Protein AF-A0A0B4VBT0-F1 (afdb_monomer)

Foldseek 3Di:
DVPQLVVLVVVVVVCVVVDPDDPVLNVQLVVLVCQLVVLCVCCVVVVDPVVRSVVSNVVSVVSNVCSVVPD

Radius of gyration: 13.42 Å; Cα contacts (8 Å, |Δi|>4): 60; chains: 1; bounding box: 26×15×40 Å

InterPro domains:
  IPR001425 Archaeal/bacterial/fungal rhodopsins [PF01036] (1-70)

Organism: NCBI:txid358574

Solvent-accessible surface area (backbone atoms only — not comparable to full-atom values): 3846 Å² total; per-residue (Å²): 131,68,61,64,60,50,51,54,51,52,53,50,54,56,46,51,73,78,42,96,62,63,71,67,55,58,56,51,47,50,51,20,49,50,46,21,51,52,25,41,49,33,16,74,72,62,76,39,57,49,71,56,13,46,53,47,18,51,51,18,49,53,50,37,53,48,49,71,79,76,104

Sequence (71 aa):
LLTVPLQMIEFYLILAAVTAVSAGVFYRLLVGTLVMLVAGYAGEAGIINAALGFVIGMAGWIYILYEIFSG

Structure (mmCIF, N/CA/C/O backbone):
data_AF-A0A0B4VBT0-F1
#
_entry.id   AF-A0A0B4VBT0-F1
#
loop_
_atom_site.group_PDB
_atom_site.id
_atom_site.type_symbol
_atom_site.label_atom_id
_atom_site.label_alt_id
_atom_site.label_comp_id
_atom_site.label_asym_id
_atom_site.label_entity_id
_atom_site.label_seq_id
_atom_site.pdbx_PDB_ins_code
_atom_site.Cartn_x
_atom_site.Cartn_y
_atom_site.Cartn_z
_atom_site.occupancy
_atom_site.B_iso_or_equiv
_atom_site.auth_seq_id
_atom_site.auth_comp_id
_atom_site.auth_asym_id
_atom_site.auth_atom_id
_atom_site.pdbx_PDB_model_num
ATOM 1 N N . LEU A 1 1 ? 11.226 -2.073 0.715 1.00 59.84 1 LEU A N 1
ATOM 2 C CA . LEU A 1 1 ? 10.065 -2.858 0.229 1.00 59.84 1 LEU A CA 1
ATOM 3 C C . LEU A 1 1 ? 9.197 -3.421 1.363 1.00 59.84 1 LEU A C 1
ATOM 5 O O . LEU A 1 1 ? 7.988 -3.365 1.223 1.00 59.84 1 LEU A O 1
ATOM 9 N N . LEU A 1 2 ? 9.756 -3.912 2.484 1.00 64.31 2 LEU A N 1
ATOM 10 C CA . LEU A 1 2 ? 8.958 -4.527 3.571 1.00 64.31 2 LEU A CA 1
ATOM 11 C C . LEU A 1 2 ? 8.493 -3.577 4.689 1.00 64.31 2 LEU A C 1
ATOM 13 O O . LEU A 1 2 ? 7.595 -3.927 5.448 1.00 64.31 2 LEU A O 1
ATOM 17 N N . THR A 1 3 ? 9.076 -2.384 4.797 1.00 84.75 3 THR A N 1
ATOM 18 C CA . THR A 1 3 ? 8.752 -1.438 5.876 1.00 84.75 3 THR A CA 1
ATOM 19 C C . THR A 1 3 ? 7.341 -0.873 5.750 1.00 84.75 3 THR A C 1
ATOM 21 O O . THR A 1 3 ? 6.658 -0.753 6.755 1.00 84.75 3 THR A O 1
ATOM 24 N N . VAL A 1 4 ? 6.873 -0.598 4.529 1.00 80.31 4 VAL A N 1
ATOM 25 C CA . VAL A 1 4 ? 5.539 -0.019 4.295 1.00 80.31 4 VAL A CA 1
ATOM 26 C C . VAL A 1 4 ? 4.411 -0.999 4.661 1.00 80.31 4 VAL A C 1
ATOM 28 O O . VAL A 1 4 ? 3.533 -0.604 5.421 1.00 80.31 4 VAL A O 1
ATOM 31 N N . PRO A 1 5 ? 4.421 -2.279 4.231 1.00 76.19 5 PRO A N 1
ATOM 32 C CA . PRO A 1 5 ? 3.429 -3.251 4.695 1.00 76.19 5 PRO A CA 1
ATOM 33 C C . PRO A 1 5 ? 3.441 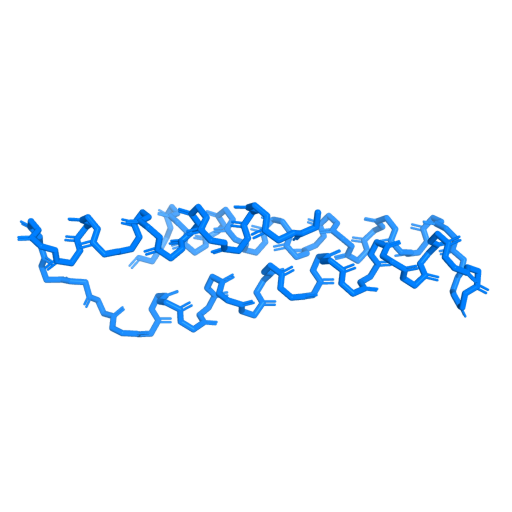-3.435 6.213 1.00 76.19 5 PRO A C 1
ATOM 35 O O . PRO A 1 5 ? 2.382 -3.452 6.832 1.00 76.19 5 PRO A O 1
ATOM 38 N N . LEU A 1 6 ? 4.628 -3.527 6.821 1.00 85.06 6 LEU A N 1
ATOM 39 C CA . LEU A 1 6 ? 4.750 -3.705 8.266 1.00 85.06 6 LEU A CA 1
ATOM 40 C C . LEU A 1 6 ? 4.192 -2.496 9.036 1.00 85.06 6 LEU A C 1
ATOM 42 O O . LEU A 1 6 ? 3.405 -2.686 9.955 1.00 85.06 6 LEU A O 1
ATOM 46 N N . GLN A 1 7 ? 4.494 -1.270 8.597 1.00 84.38 7 GLN A N 1
ATOM 47 C CA . GLN A 1 7 ? 3.965 -0.031 9.183 1.00 84.38 7 GLN A CA 1
ATOM 48 C C . GLN A 1 7 ? 2.431 0.041 9.129 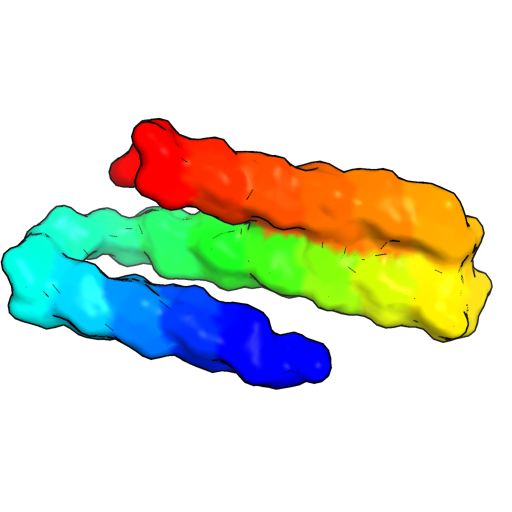1.00 84.38 7 GLN A C 1
ATOM 50 O O . GLN A 1 7 ? 1.798 0.491 10.082 1.00 84.38 7 GLN A O 1
ATOM 55 N N . MET A 1 8 ? 1.813 -0.428 8.039 1.00 81.19 8 MET A N 1
ATOM 56 C CA . MET A 1 8 ? 0.349 -0.458 7.922 1.00 81.19 8 MET A CA 1
ATOM 57 C C . MET A 1 8 ? -0.287 -1.496 8.857 1.00 81.19 8 MET A C 1
ATOM 59 O O . MET A 1 8 ? -1.342 -1.237 9.437 1.00 81.19 8 MET A O 1
ATOM 63 N N . ILE A 1 9 ? 0.359 -2.653 9.040 1.00 81.00 9 ILE A N 1
ATOM 64 C CA . ILE A 1 9 ? -0.076 -3.680 9.999 1.00 81.00 9 ILE A CA 1
ATOM 65 C C . ILE A 1 9 ? 0.055 -3.156 11.433 1.00 81.00 9 ILE A C 1
ATOM 67 O O . ILE A 1 9 ? -0.879 -3.292 12.220 1.00 81.00 9 ILE A O 1
ATOM 71 N N . GLU A 1 10 ? 1.180 -2.525 11.766 1.00 87.19 10 GLU A N 1
ATOM 72 C CA . GLU A 1 10 ? 1.413 -1.909 13.076 1.00 87.19 10 GLU A CA 1
ATOM 73 C C . GLU A 1 10 ? 0.354 -0.843 13.390 1.00 87.19 10 GLU A C 1
ATOM 75 O O . GLU A 1 10 ? -0.237 -0.862 14.469 1.00 87.19 10 GLU A O 1
ATOM 80 N N . PHE A 1 11 ? 0.037 0.031 12.430 1.00 81.69 11 PHE A N 1
ATOM 81 C CA . PHE A 1 11 ? -1.019 1.031 12.584 1.00 81.69 11 PHE A CA 1
ATOM 82 C C . PHE A 1 11 ? -2.401 0.400 12.820 1.00 81.69 11 PHE A C 1
ATOM 84 O O . PHE A 1 11 ? -3.125 0.823 13.723 1.00 81.69 11 PHE A O 1
ATOM 91 N N . TYR A 1 12 ? -2.7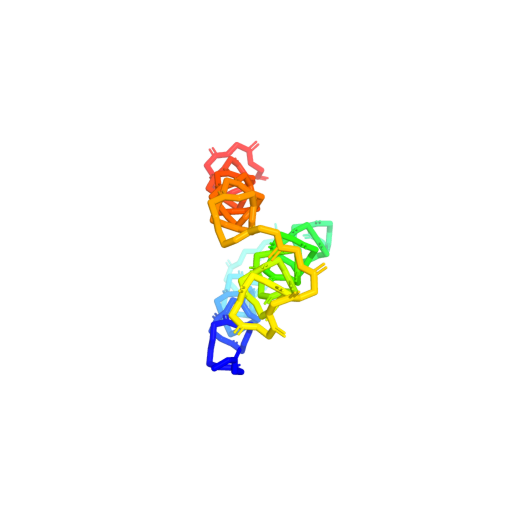54 -0.650 12.066 1.00 81.31 12 TYR A N 1
ATOM 92 C CA . TYR A 1 12 ? -4.004 -1.387 12.273 1.00 81.31 12 TYR A CA 1
ATOM 93 C C . TYR A 1 12 ? -4.078 -2.019 13.668 1.00 81.31 12 TYR A C 1
ATOM 95 O O . TYR A 1 12 ? -5.115 -1.929 14.319 1.00 81.31 12 TYR A O 1
ATOM 103 N N . LEU A 1 13 ? -2.992 -2.630 14.151 1.00 82.25 13 LEU A N 1
ATOM 104 C CA . LEU A 1 13 ? -2.954 -3.250 15.479 1.00 82.25 13 LEU A CA 1
ATOM 105 C C . LEU A 1 13 ? -3.110 -2.218 16.602 1.00 82.25 13 LEU A C 1
ATOM 107 O O . LEU A 1 13 ? -3.806 -2.490 17.579 1.00 82.25 13 LEU A O 1
ATOM 111 N N . ILE A 1 14 ? -2.521 -1.027 16.450 1.00 87.56 14 ILE A N 1
ATOM 112 C CA . ILE A 1 14 ? -2.712 0.081 17.395 1.00 87.56 14 ILE A CA 1
ATOM 113 C C . ILE A 1 14 ? -4.176 0.529 17.394 1.00 87.56 14 ILE A C 1
ATOM 115 O O . ILE A 1 14 ? -4.772 0.629 18.464 1.00 87.56 14 ILE A O 1
ATOM 119 N N . LEU A 1 15 ? -4.778 0.752 16.219 1.00 79.31 15 LEU A N 1
ATOM 120 C CA . LEU A 1 15 ? -6.186 1.146 16.118 1.00 79.31 15 LEU A CA 1
ATOM 121 C C . LEU A 1 15 ? -7.126 0.078 16.689 1.00 79.31 15 LEU A C 1
ATOM 123 O O . LEU A 1 15 ? -8.021 0.412 17.458 1.00 79.31 15 LEU A O 1
ATOM 127 N N . ALA A 1 16 ? -6.899 -1.198 16.378 1.00 80.06 16 ALA A N 1
ATOM 128 C CA . ALA A 1 16 ? -7.702 -2.311 16.879 1.00 80.06 16 ALA A CA 1
ATOM 129 C C . ALA A 1 16 ? -7.632 -2.465 18.409 1.00 80.06 16 ALA A C 1
ATOM 131 O O . ALA A 1 16 ? -8.559 -3.000 19.013 1.00 80.06 16 ALA A O 1
ATOM 132 N N . ALA A 1 17 ? -6.554 -1.996 19.045 1.00 84.12 17 ALA A N 1
ATOM 133 C CA . ALA A 1 17 ? -6.423 -1.997 20.499 1.00 84.12 17 ALA A CA 1
ATOM 134 C C . ALA A 1 17 ? -7.228 -0.876 21.182 1.00 84.12 17 ALA A C 1
ATOM 136 O O . ALA A 1 17 ? -7.626 -1.034 22.336 1.00 84.12 17 ALA A O 1
ATOM 137 N N . VAL A 1 18 ? -7.465 0.251 20.497 1.00 85.44 18 VAL A N 1
ATOM 138 C CA . VAL A 1 18 ? -8.149 1.431 21.068 1.00 85.44 18 VAL A CA 1
ATOM 139 C C . VAL A 1 18 ? -9.583 1.622 20.572 1.00 85.44 18 VAL A C 1
ATOM 141 O O . VAL A 1 18 ? -10.356 2.322 21.221 1.00 85.44 18 VAL A O 1
ATOM 144 N N . THR A 1 19 ? -9.966 1.013 19.448 1.00 75.88 19 THR A N 1
ATOM 145 C CA . THR A 1 19 ? -11.319 1.092 18.887 1.00 75.88 19 THR A CA 1
ATOM 146 C C . THR A 1 19 ? -11.711 -0.198 18.161 1.00 75.88 19 THR A C 1
ATOM 148 O O . THR A 1 19 ? -10.866 -1.002 17.771 1.00 75.88 19 THR A O 1
ATOM 151 N N . ALA A 1 20 ? -13.015 -0.410 17.970 1.00 70.56 20 ALA A N 1
ATOM 152 C CA . ALA A 1 20 ? -13.524 -1.526 17.183 1.00 70.56 20 ALA A CA 1
ATOM 153 C C . ALA A 1 20 ? -13.305 -1.242 15.689 1.00 70.56 20 ALA A C 1
ATOM 155 O O . ALA A 1 20 ? -14.085 -0.533 15.057 1.00 70.56 20 ALA A O 1
ATOM 156 N N . VAL A 1 21 ? -12.231 -1.797 15.128 1.00 70.44 21 VAL A N 1
ATOM 157 C CA . VAL A 1 21 ? -11.922 -1.697 13.697 1.00 70.44 21 VAL A CA 1
ATOM 158 C C . VAL A 1 21 ? -12.431 -2.943 12.978 1.00 70.44 21 VAL A C 1
ATOM 160 O O . VAL A 1 21 ? -12.245 -4.069 13.440 1.00 70.44 21 VAL A O 1
ATOM 163 N N . SER A 1 22 ? -13.064 -2.759 11.819 1.00 76.94 22 SER 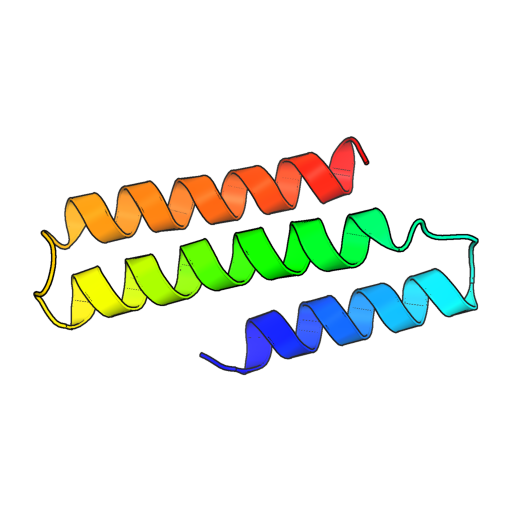A N 1
ATOM 164 C CA . SE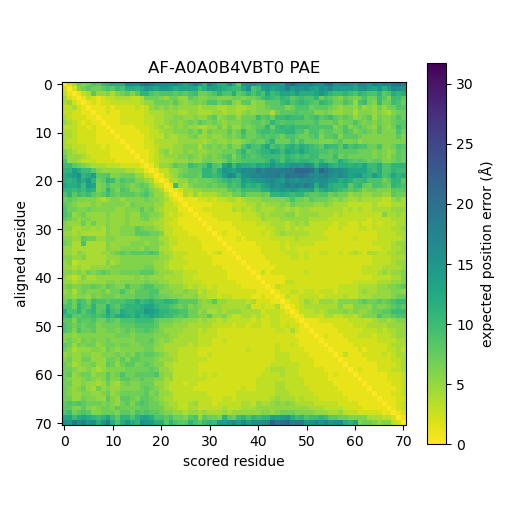R A 1 22 ? -13.454 -3.874 10.956 1.00 76.94 22 SER A CA 1
ATOM 165 C C . SER A 1 22 ? -12.217 -4.591 10.409 1.00 76.94 22 SER A C 1
ATOM 167 O O . SER A 1 22 ? -11.347 -3.964 9.800 1.00 76.94 22 SER A O 1
ATOM 169 N N . ALA A 1 23 ? -12.191 -5.925 10.511 1.00 73.88 23 ALA A N 1
ATOM 170 C CA . ALA A 1 23 ? -11.166 -6.756 9.871 1.00 73.88 23 ALA A CA 1
ATOM 171 C C . ALA A 1 23 ? -11.091 -6.533 8.346 1.00 73.88 23 ALA A C 1
ATOM 173 O O . ALA A 1 23 ? -10.063 -6.790 7.724 1.00 73.88 23 ALA A O 1
ATOM 174 N N . GLY A 1 24 ? -12.157 -6.005 7.733 1.00 78.25 24 GLY A N 1
ATOM 175 C CA . GLY A 1 24 ? -12.177 -5.641 6.320 1.00 78.25 24 GLY A CA 1
ATOM 176 C C . GLY A 1 24 ? -11.244 -4.481 5.959 1.00 78.25 24 GLY A C 1
ATOM 177 O O . GLY A 1 24 ? -10.825 -4.406 4.808 1.00 78.25 24 GLY A O 1
ATOM 178 N N . VAL A 1 25 ? -10.895 -3.596 6.898 1.00 79.06 25 VAL A N 1
ATOM 179 C CA . VAL A 1 25 ? -9.942 -2.495 6.654 1.00 79.06 25 VAL A CA 1
ATOM 180 C C . VAL A 1 25 ? -8.528 -3.053 6.487 1.00 79.06 25 VAL A C 1
ATOM 182 O O . VAL A 1 25 ? -7.823 -2.680 5.553 1.00 79.06 25 VAL A O 1
ATOM 185 N N . PHE A 1 26 ? -8.145 -4.037 7.307 1.00 79.06 26 PHE A N 1
ATOM 186 C CA . PHE A 1 26 ? -6.840 -4.699 7.219 1.00 79.06 26 PHE A CA 1
ATOM 187 C C . PHE A 1 26 ? -6.569 -5.272 5.822 1.00 79.06 26 PHE A C 1
ATOM 189 O O . PHE A 1 26 ? -5.545 -4.976 5.207 1.00 79.06 26 PHE A O 1
ATOM 196 N N . TYR A 1 27 ? -7.507 -6.060 5.291 1.00 78.25 27 TYR A N 1
ATOM 197 C CA . TYR A 1 27 ? -7.339 -6.687 3.979 1.00 78.25 27 TYR A CA 1
ATOM 198 C C . TYR A 1 27 ? -7.315 -5.669 2.840 1.00 78.25 27 TYR A C 1
ATOM 200 O O . TYR A 1 27 ? -6.580 -5.856 1.872 1.00 78.25 27 TYR A O 1
ATOM 208 N N . ARG A 1 28 ? -8.073 -4.575 2.953 1.00 83.75 28 ARG A N 1
ATOM 209 C CA . ARG A 1 28 ? -8.089 -3.519 1.936 1.00 83.75 28 ARG A CA 1
ATOM 210 C C . ARG A 1 28 ? -6.765 -2.749 1.911 1.00 83.75 28 ARG A C 1
ATOM 212 O O . ARG A 1 28 ? -6.189 -2.583 0.838 1.00 83.75 28 ARG A O 1
ATOM 219 N N . LEU A 1 29 ? -6.197 -2.424 3.073 1.00 82.81 29 LEU A N 1
ATOM 220 C CA . LEU A 1 29 ? -4.855 -1.832 3.172 1.00 82.81 29 LEU A CA 1
ATOM 221 C C . LEU A 1 29 ? -3.756 -2.787 2.662 1.00 82.81 29 LEU A C 1
ATOM 223 O O . LEU A 1 29 ? -2.839 -2.366 1.950 1.00 82.81 29 LEU A O 1
ATOM 227 N N . LEU A 1 30 ? -3.866 -4.085 2.961 1.00 85.06 30 LEU A N 1
ATOM 228 C CA . LEU A 1 30 ? -2.930 -5.108 2.484 1.00 85.06 30 LEU A CA 1
ATOM 229 C C . LEU A 1 30 ? -2.938 -5.226 0.951 1.00 85.06 30 LEU A C 1
ATOM 231 O O . LEU A 1 30 ? -1.884 -5.242 0.321 1.00 85.06 30 LEU A O 1
ATOM 235 N N . VAL A 1 31 ? -4.118 -5.269 0.332 1.00 87.62 31 VAL A N 1
ATOM 236 C CA . VAL A 1 31 ? -4.240 -5.352 -1.131 1.00 87.62 31 VAL A CA 1
ATOM 237 C C . VAL A 1 31 ? -3.677 -4.099 -1.801 1.00 87.62 31 VAL A C 1
ATOM 239 O O . VAL A 1 31 ? -2.905 -4.220 -2.750 1.00 87.62 31 VAL A O 1
ATOM 242 N N . GLY A 1 32 ? -3.994 -2.905 -1.289 1.00 88.06 32 GLY A N 1
ATOM 243 C CA . GLY A 1 32 ? -3.472 -1.653 -1.843 1.00 88.06 32 GLY A CA 1
ATOM 244 C C . GLY A 1 32 ? -1.941 -1.590 -1.820 1.00 88.06 32 GLY A C 1
ATOM 245 O O . GLY A 1 32 ? -1.310 -1.245 -2.820 1.00 88.06 32 GLY A O 1
ATOM 246 N N . THR A 1 33 ? -1.329 -1.993 -0.701 1.00 87.19 33 THR A N 1
ATOM 247 C CA . THR A 1 33 ? 0.137 -2.006 -0.557 1.00 87.19 33 THR A CA 1
ATOM 248 C C . THR A 1 33 ? 0.803 -3.055 -1.442 1.00 87.19 33 THR A C 1
ATOM 250 O O . THR A 1 33 ? 1.837 -2.767 -2.045 1.00 87.19 33 THR A O 1
ATOM 253 N N . LEU A 1 34 ? 0.208 -4.242 -1.594 1.00 89.38 34 LEU A N 1
ATOM 254 C CA . LEU A 1 34 ? 0.703 -5.265 -2.517 1.00 89.38 34 LEU A CA 1
ATOM 255 C C . LEU A 1 34 ? 0.653 -4.795 -3.972 1.00 89.38 34 LEU A C 1
ATOM 257 O O . LEU A 1 34 ? 1.651 -4.920 -4.677 1.00 89.38 34 LEU A O 1
ATOM 261 N N . VAL A 1 35 ? -0.468 -4.214 -4.411 1.00 90.81 35 VAL A N 1
ATOM 262 C CA . VAL A 1 35 ? -0.606 -3.664 -5.770 1.00 90.81 35 VAL A CA 1
ATOM 263 C C . VAL A 1 35 ? 0.451 -2.593 -6.024 1.00 90.81 35 VAL A C 1
ATOM 265 O O . VAL A 1 35 ? 1.118 -2.625 -7.056 1.00 90.81 35 VAL A O 1
ATOM 268 N N . MET A 1 36 ? 0.663 -1.695 -5.060 1.00 90.44 36 MET A N 1
ATOM 269 C CA . MET A 1 36 ? 1.659 -0.634 -5.174 1.00 90.44 36 MET A CA 1
ATOM 270 C C . MET A 1 36 ? 3.086 -1.182 -5.317 1.00 90.44 36 MET A C 1
ATOM 272 O O . MET A 1 36 ? 3.835 -0.750 -6.193 1.00 90.44 36 MET A O 1
ATOM 276 N N . LEU A 1 37 ? 3.462 -2.154 -4.483 1.00 90.00 37 LEU A N 1
ATOM 277 C CA . LEU A 1 37 ? 4.813 -2.716 -4.477 1.00 90.00 37 LEU A CA 1
ATOM 278 C C . LEU A 1 37 ? 5.086 -3.603 -5.690 1.00 90.00 37 LEU A C 1
ATOM 280 O O . LEU A 1 37 ? 6.158 -3.506 -6.280 1.00 90.00 37 LEU A O 1
ATOM 284 N N . VAL A 1 38 ? 4.129 -4.449 -6.076 1.00 90.88 38 VAL A N 1
ATOM 285 C CA . VAL A 1 38 ? 4.276 -5.336 -7.237 1.00 90.88 38 VAL A CA 1
ATOM 286 C C . VAL A 1 38 ? 4.340 -4.519 -8.525 1.00 90.88 38 VAL A C 1
ATOM 288 O O . VAL A 1 38 ? 5.166 -4.815 -9.382 1.00 90.88 38 VAL A O 1
ATOM 291 N N . ALA A 1 39 ? 3.533 -3.462 -8.651 1.00 91.25 39 ALA A N 1
ATOM 292 C CA . ALA A 1 39 ? 3.572 -2.578 -9.812 1.00 91.25 39 ALA A CA 1
ATOM 293 C C . ALA A 1 39 ? 4.875 -1.772 -9.904 1.00 91.25 39 ALA A C 1
ATOM 295 O O . ALA A 1 39 ? 5.469 -1.700 -10.981 1.00 91.25 39 ALA A O 1
ATOM 296 N N . GLY A 1 40 ? 5.346 -1.215 -8.781 1.00 88.25 40 GLY A N 1
ATOM 297 C CA . GLY A 1 40 ? 6.634 -0.519 -8.718 1.00 88.25 40 GLY A CA 1
ATOM 298 C C . GLY A 1 40 ? 7.793 -1.447 -9.078 1.00 88.25 40 GLY A C 1
ATOM 299 O O . GLY A 1 40 ? 8.578 -1.138 -9.970 1.00 88.25 40 GLY A O 1
ATOM 300 N N . TYR A 1 41 ? 7.827 -2.641 -8.477 1.00 90.50 41 TYR A N 1
ATOM 301 C CA . TYR A 1 41 ? 8.833 -3.655 -8.783 1.00 90.50 41 TYR A CA 1
ATOM 302 C C . TYR A 1 41 ? 8.788 -4.098 -10.249 1.00 90.50 41 TYR A C 1
ATOM 304 O O . TYR A 1 41 ? 9.827 -4.190 -10.891 1.00 90.50 41 TYR A O 1
ATOM 312 N N . ALA A 1 42 ? 7.602 -4.343 -10.811 1.00 91.44 42 ALA A N 1
ATOM 313 C CA . ALA A 1 42 ? 7.466 -4.750 -12.207 1.00 91.44 42 ALA A CA 1
ATOM 314 C C . ALA A 1 42 ? 7.926 -3.653 -13.186 1.00 91.44 42 ALA A C 1
ATOM 316 O O . ALA A 1 42 ? 8.466 -3.976 -14.246 1.00 91.44 42 ALA A O 1
ATOM 317 N N . GLY A 1 43 ? 7.732 -2.376 -12.838 1.00 91.12 43 GLY A N 1
ATOM 318 C CA . GLY A 1 43 ? 8.252 -1.238 -13.599 1.00 91.12 43 GLY A CA 1
ATOM 319 C C . GLY A 1 43 ? 9.776 -1.112 -13.516 1.00 91.12 43 GLY A C 1
ATOM 320 O O . GLY A 1 43 ? 10.424 -0.879 -14.532 1.00 91.12 43 GLY A O 1
ATOM 321 N N . GLU A 1 44 ? 10.358 -1.317 -12.331 1.00 88.75 44 GLU A N 1
ATOM 322 C CA . GLU A 1 44 ? 11.813 -1.284 -12.111 1.00 88.75 44 GLU A CA 1
ATOM 323 C C . GLU A 1 44 ? 12.537 -2.493 -12.722 1.00 88.75 44 GLU A C 1
ATOM 325 O O . GLU A 1 44 ? 13.633 -2.360 -13.261 1.00 88.75 44 GLU A O 1
ATOM 330 N N . ALA A 1 45 ? 11.912 -3.671 -12.690 1.00 91.19 45 ALA A N 1
ATOM 331 C CA . ALA A 1 45 ? 12.435 -4.903 -13.275 1.00 91.19 45 ALA A CA 1
ATOM 332 C C . ALA A 1 45 ? 12.279 -4.962 -14.807 1.00 91.19 45 ALA A C 1
ATOM 334 O O . ALA A 1 45 ? 12.710 -5.933 -15.429 1.00 91.19 45 ALA A O 1
ATOM 335 N N . GLY A 1 46 ? 11.638 -3.962 -15.425 1.00 90.88 46 GLY A N 1
ATOM 336 C CA . GLY A 1 46 ? 11.399 -3.911 -16.870 1.00 90.88 46 GLY A CA 1
ATOM 337 C C . GLY A 1 46 ? 10.384 -4.939 -17.383 1.00 90.88 46 GLY A C 1
ATOM 338 O O . GLY A 1 46 ? 10.297 -5.158 -18.588 1.00 90.88 46 GLY A O 1
ATOM 339 N N . ILE A 1 47 ? 9.610 -5.565 -16.488 1.00 90.44 47 ILE A N 1
ATOM 340 C CA . ILE A 1 47 ? 8.526 -6.498 -16.840 1.00 90.44 47 ILE A CA 1
ATOM 341 C C . ILE A 1 47 ? 7.381 -5.730 -17.512 1.00 90.44 47 ILE A C 1
ATOM 343 O O . ILE A 1 47 ? 6.748 -6.225 -18.444 1.00 90.44 47 ILE A O 1
ATOM 347 N N . ILE A 1 48 ? 7.133 -4.502 -17.052 1.00 91.25 48 ILE A N 1
ATOM 348 C CA . ILE A 1 48 ? 6.204 -3.551 -17.664 1.00 91.25 48 ILE A CA 1
ATOM 349 C C . ILE A 1 48 ? 6.902 -2.213 -17.905 1.00 91.25 48 ILE A C 1
ATOM 351 O O . ILE A 1 48 ? 7.956 -1.927 -17.341 1.00 91.25 48 ILE A O 1
ATOM 355 N N . ASN A 1 49 ? 6.296 -1.363 -18.736 1.00 92.06 49 ASN A N 1
ATOM 356 C CA . ASN A 1 49 ? 6.772 0.004 -18.923 1.00 92.06 49 ASN A CA 1
ATOM 357 C C . ASN A 1 49 ? 6.820 0.743 -17.569 1.00 92.06 49 ASN A C 1
ATOM 359 O O . ASN A 1 49 ? 5.837 0.730 -16.827 1.00 92.06 49 ASN A O 1
ATOM 363 N N . ALA A 1 50 ? 7.933 1.417 -17.266 1.00 89.69 50 ALA A N 1
ATOM 364 C CA . ALA A 1 50 ? 8.130 2.114 -15.993 1.00 89.69 50 ALA A CA 1
ATOM 365 C C . ALA A 1 50 ? 7.031 3.151 -15.690 1.00 89.69 50 ALA A C 1
ATOM 367 O 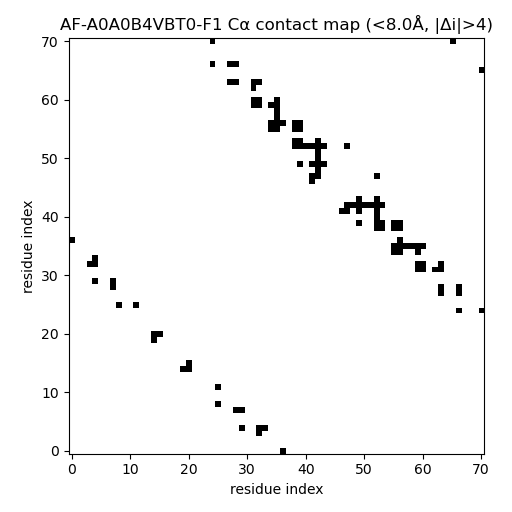O . ALA A 1 50 ? 6.571 3.246 -14.553 1.00 89.69 50 ALA A O 1
ATOM 368 N N . ALA A 1 51 ? 6.545 3.879 -16.701 1.00 91.69 51 ALA A N 1
ATOM 369 C CA . ALA A 1 51 ? 5.449 4.832 -16.529 1.00 91.69 51 ALA A CA 1
ATOM 370 C C . ALA A 1 51 ? 4.130 4.124 -16.189 1.00 91.69 51 ALA A C 1
ATOM 372 O O . ALA A 1 51 ? 3.354 4.616 -15.376 1.00 91.69 51 ALA A O 1
ATOM 373 N N . LEU A 1 52 ? 3.891 2.939 -16.758 1.00 90.69 52 LEU A N 1
ATOM 374 C CA . LEU A 1 52 ? 2.716 2.133 -16.434 1.00 90.69 52 LEU A CA 1
ATOM 375 C C . LEU A 1 52 ? 2.799 1.580 -15.004 1.00 90.69 52 LEU A C 1
ATOM 377 O O . LEU A 1 52 ? 1.820 1.661 -14.266 1.00 90.69 52 LEU A O 1
ATOM 381 N N . GLY A 1 53 ? 3.970 1.084 -14.590 1.00 91.12 53 GLY A N 1
ATOM 382 C CA . GLY A 1 53 ? 4.214 0.651 -13.210 1.00 91.12 53 GLY A CA 1
ATOM 383 C C . GLY A 1 53 ? 4.011 1.780 -12.200 1.00 91.12 53 GLY A C 1
ATOM 384 O O . GLY A 1 53 ? 3.377 1.575 -11.167 1.00 91.12 53 GLY A O 1
ATOM 385 N N . PHE A 1 54 ? 4.443 2.997 -12.542 1.00 89.31 54 PHE A N 1
ATOM 386 C CA . PHE A 1 54 ? 4.201 4.193 -11.739 1.00 89.31 54 PHE A CA 1
ATOM 387 C C . PHE A 1 54 ? 2.708 4.531 -11.615 1.00 89.31 54 PHE A C 1
ATOM 389 O O . PHE A 1 54 ? 2.221 4.748 -10.508 1.00 89.31 54 PHE A O 1
ATOM 396 N N . VAL A 1 55 ? 1.955 4.529 -12.721 1.00 95.00 55 VAL A N 1
ATOM 397 C CA . VAL A 1 55 ? 0.509 4.828 -12.715 1.00 95.00 55 VAL A CA 1
ATOM 398 C C . VAL A 1 55 ? -0.266 3.813 -11.870 1.00 95.00 55 VAL A C 1
ATOM 400 O O . VAL A 1 55 ? -1.106 4.200 -11.059 1.00 95.00 55 VAL A O 1
ATOM 403 N N . ILE A 1 56 ? 0.038 2.520 -12.012 1.00 93.56 56 ILE A N 1
ATOM 404 C CA . ILE A 1 56 ? -0.600 1.461 -11.217 1.00 93.56 56 ILE A CA 1
ATOM 405 C C . ILE A 1 56 ? -0.198 1.584 -9.738 1.00 93.56 56 ILE A C 1
ATOM 407 O O . ILE A 1 56 ? -1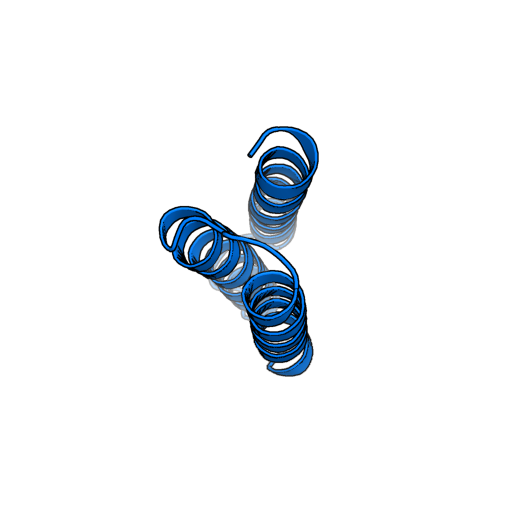.046 1.442 -8.856 1.00 93.56 56 ILE A O 1
ATOM 411 N N . GLY A 1 57 ? 1.066 1.916 -9.459 1.00 91.38 57 GLY A N 1
ATOM 412 C CA . GLY A 1 57 ? 1.542 2.196 -8.106 1.00 91.38 57 GLY A CA 1
ATOM 413 C C . GLY A 1 57 ? 0.774 3.338 -7.438 1.00 91.38 57 GLY A C 1
ATOM 414 O O . GLY A 1 57 ? 0.279 3.190 -6.320 1.00 91.38 57 GLY A O 1
ATOM 415 N N . MET A 1 58 ? 0.590 4.446 -8.159 1.00 93.25 58 MET A N 1
ATOM 416 C CA . MET A 1 58 ? -0.192 5.598 -7.706 1.00 93.25 58 MET A CA 1
ATOM 417 C C . MET A 1 58 ? -1.671 5.259 -7.492 1.00 93.25 58 MET A C 1
ATOM 419 O O . MET A 1 58 ? -2.269 5.743 -6.534 1.00 93.25 58 MET A O 1
ATOM 423 N N . ALA A 1 59 ? -2.261 4.401 -8.328 1.00 93.62 59 ALA A N 1
ATOM 424 C CA . ALA A 1 59 ? -3.634 3.933 -8.137 1.00 93.62 59 ALA A CA 1
ATOM 425 C C . ALA A 1 59 ? -3.784 3.113 -6.842 1.00 93.62 59 ALA A C 1
ATOM 427 O O . ALA A 1 59 ? -4.725 3.337 -6.080 1.00 93.62 59 ALA A O 1
ATOM 428 N N . GLY A 1 60 ? -2.828 2.221 -6.551 1.00 90.31 60 GLY A N 1
ATOM 429 C CA . GLY A 1 60 ? -2.780 1.478 -5.287 1.00 90.31 60 GLY A CA 1
ATOM 430 C C . GLY A 1 60 ? -2.649 2.397 -4.069 1.00 90.31 60 GLY A C 1
ATOM 431 O O . GLY A 1 60 ? -3.321 2.188 -3.061 1.00 90.31 60 GLY A O 1
ATOM 432 N N . TRP A 1 61 ? -1.854 3.464 -4.178 1.00 89.06 61 TRP A N 1
ATOM 433 C CA . TRP A 1 61 ? -1.717 4.473 -3.126 1.00 89.06 61 TRP A CA 1
ATOM 434 C C . TRP A 1 61 ? -2.998 5.292 -2.898 1.00 89.06 61 TRP A C 1
ATOM 436 O O . TRP A 1 61 ? -3.429 5.451 -1.757 1.00 89.06 61 TRP A O 1
ATOM 446 N N . ILE A 1 62 ? -3.652 5.766 -3.964 1.00 91.44 62 ILE A N 1
ATOM 447 C CA . ILE A 1 62 ? -4.925 6.505 -3.859 1.00 91.44 62 ILE A CA 1
ATOM 448 C C . ILE A 1 62 ? -6.007 5.628 -3.222 1.00 91.44 62 ILE A C 1
ATOM 450 O O . ILE A 1 62 ? -6.775 6.108 -2.390 1.00 91.44 62 ILE A O 1
ATOM 454 N N . TYR A 1 63 ? -6.045 4.341 -3.568 1.00 89.38 63 TYR A N 1
ATOM 455 C CA . TYR A 1 63 ? -6.964 3.385 -2.956 1.00 89.38 63 TYR A CA 1
ATOM 456 C C . TYR A 1 63 ? -6.740 3.251 -1.441 1.00 89.38 63 TYR A C 1
ATOM 458 O O . TYR A 1 63 ? -7.702 3.272 -0.678 1.00 89.38 63 TYR A O 1
ATOM 466 N N . I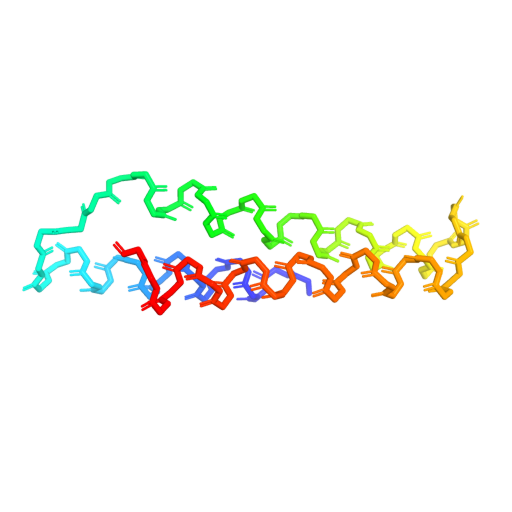LE A 1 64 ? -5.480 3.198 -0.988 1.00 86.19 64 ILE A N 1
ATOM 467 C CA . ILE A 1 64 ? -5.154 3.197 0.448 1.00 86.19 64 ILE A CA 1
ATOM 468 C C . ILE A 1 64 ? -5.683 4.466 1.126 1.00 86.19 64 ILE A C 1
ATOM 470 O O . ILE A 1 64 ? -6.304 4.375 2.182 1.00 86.19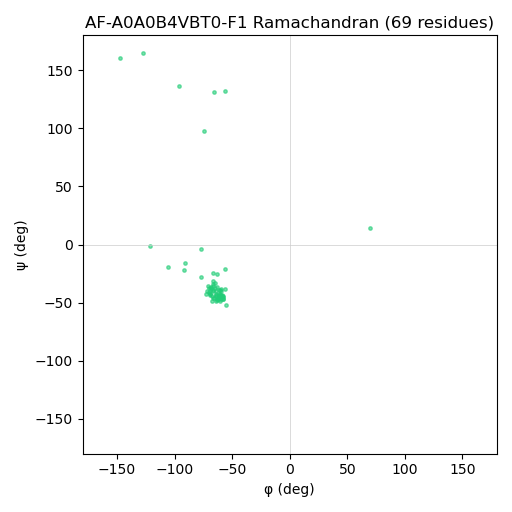 64 ILE A O 1
ATOM 474 N N . LEU A 1 65 ? -5.464 5.644 0.531 1.00 84.69 65 LEU A N 1
ATOM 475 C CA . LEU A 1 65 ? -5.958 6.901 1.100 1.00 84.69 65 LEU A CA 1
ATOM 476 C C . LEU A 1 65 ? -7.485 6.929 1.191 1.00 84.69 65 LEU A C 1
ATOM 478 O O . LEU A 1 65 ? -8.027 7.354 2.208 1.00 84.69 65 LEU A O 1
ATOM 482 N N . TYR A 1 66 ? -8.175 6.463 0.151 1.00 86.94 66 TYR A N 1
ATOM 483 C CA . TYR A 1 66 ? -9.632 6.380 0.143 1.00 86.94 66 TYR A CA 1
ATOM 484 C C . TYR A 1 66 ? -10.157 5.521 1.301 1.00 86.94 66 TYR A C 1
ATOM 486 O O . TYR A 1 66 ? -11.034 5.961 2.040 1.00 86.94 66 TYR A O 1
ATOM 494 N N . GLU A 1 67 ? -9.570 4.344 1.511 1.00 83.06 67 GLU A N 1
ATOM 495 C CA . GLU A 1 67 ? -9.959 3.436 2.594 1.00 83.06 67 GLU A CA 1
ATOM 496 C C . GLU A 1 67 ? -9.659 4.002 3.989 1.00 83.06 67 GLU A C 1
ATOM 498 O O . GLU A 1 67 ? -10.411 3.736 4.917 1.00 83.06 67 GLU A O 1
ATOM 503 N N . ILE A 1 68 ? -8.606 4.811 4.153 1.00 77.75 68 ILE A N 1
ATOM 504 C CA . ILE A 1 68 ? -8.293 5.462 5.438 1.00 77.75 68 ILE A CA 1
ATOM 505 C C . ILE A 1 68 ? -9.288 6.584 5.769 1.00 77.75 68 ILE A C 1
ATOM 507 O O . ILE A 1 68 ? -9.642 6.761 6.931 1.00 77.75 68 ILE A O 1
ATOM 511 N N . PHE A 1 69 ? -9.703 7.380 4.777 1.00 79.44 69 PHE A N 1
ATOM 512 C CA . PHE A 1 69 ? -10.564 8.548 5.013 1.00 79.44 69 PHE A CA 1
ATOM 513 C C . PHE A 1 69 ? -12.065 8.254 4.910 1.00 79.44 69 PHE A C 1
ATOM 515 O O . PHE A 1 69 ? -12.862 9.041 5.415 1.00 79.44 69 PHE A O 1
ATOM 522 N N . SER A 1 70 ? -12.464 7.180 4.223 1.00 74.75 70 SER A N 1
ATOM 523 C CA . SER A 1 70 ? -13.873 6.836 3.965 1.00 74.75 70 SER A CA 1
ATOM 524 C C . SER A 1 70 ? -14.296 5.456 4.491 1.00 74.75 70 SER A C 1
ATOM 526 O O . SER A 1 70 ? -15.460 5.093 4.313 1.00 74.75 70 SER A O 1
ATOM 528 N N . GLY A 1 71 ? -13.383 4.687 5.096 1.00 60.59 71 GLY A N 1
ATOM 529 C CA . GLY A 1 71 ? -13.635 3.377 5.716 1.00 60.59 71 GLY A CA 1
ATOM 530 C C . GLY A 1 71 ? -13.622 3.426 7.238 1.00 60.59 71 GLY A C 1
ATOM 531 O O . GLY A 1 71 ? -14.284 2.542 7.829 1.00 60.59 71 GLY A O 1
#

Mean predicted aligned error: 5.44 Å

pLDDT: mean 84.57, std 7.58, range [59.84, 95.0]

Nearest PDB structures (foldseek):
  4knf-assembly1_A  TM=9.020E-01  e=2.264E-04  gamma proteobacterium 'Hot 75m4'
  4kly-assembly1_A  TM=9.022E-01  e=3.231E-04  gamma proteobacterium 'Hot 75m4'
  4kly-assembly1_C  TM=8.972E-01  e=6.201E-04  gamma proteobacterium 'Hot 75m4'
  6sqg-assembly1_C  TM=7.655E-01  e=1.446E-01  Organic Lake phycodnavirus

Secondary structure (DSSP, 8-state):
--HHHHHHHHHHHHHHHHS---HHHHHHHHHHHHHHHHHHHHHHTTSS-HHHHHHHHHHHHHHHHHHHHH-